Protein AF-A0A8T4XU91-F1 (afdb_monomer)

Mean predicted aligned error: 8.74 Å

pLDDT: mean 88.0, std 11.4, range [50.47, 97.75]

Secondary structure (DSSP, 8-state):
--HHHHHHHHHHHHHHHHHHHHHHHHHSPPPP-----STTSSTT-EEEEE--EETTTTEEPPEEEEEESS--SSSS-EEEEEE-TTSS--EEEEE------TT----EEEEEEEEESS--SS----EEEE---SS---SGGG-EEEEETTSSSEEEEEEEEE-

Sequence (163 aa):
MKIKVAGIVILTATITFRAFYVWYFKHHGTTQTEREDFENGLGSGVVDAEVPFDPNTGGFVEWNITRSTDVASSGRYSLKFFIDARQDDGTIWIERKIAVRKGVQIQVSLSFDFYSDHESLANTRAVICAYVGFQRPRTEEHFIVIGIANEVEGCKKFNYTIA

Radius of gyration: 24.1 Å; Cα contacts (8 Å, |Δi|>4): 224; chains: 1; bounding box: 48×32×88 Å

Structure (mmCIF, N/CA/C/O backbone):
data_AF-A0A8T4XU91-F1
#
_entry.id   AF-A0A8T4XU91-F1
#
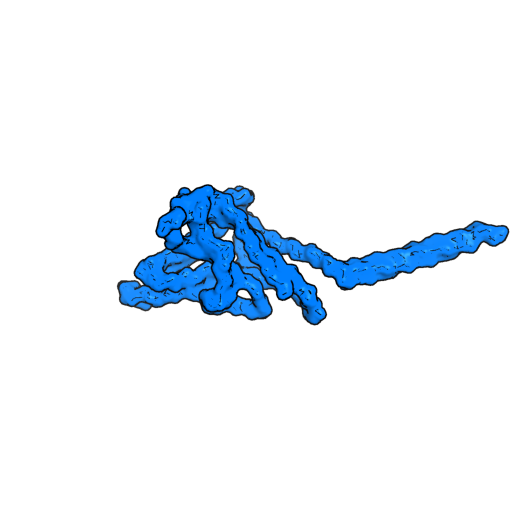loop_
_atom_site.group_PDB
_atom_site.id
_atom_site.type_symbol
_atom_site.label_atom_id
_atom_site.label_alt_id
_atom_site.label_comp_id
_atom_site.label_asym_id
_atom_site.label_entity_id
_atom_site.label_seq_id
_atom_site.pdbx_PDB_ins_code
_atom_site.Cartn_x
_atom_site.Cartn_y
_atom_site.Cartn_z
_atom_site.occupancy
_atom_site.B_iso_or_equiv
_atom_site.auth_seq_id
_atom_site.auth_comp_id
_atom_site.auth_asym_id
_atom_site.auth_atom_id
_atom_site.pdbx_PDB_model_num
ATOM 1 N N . MET A 1 1 ? -30.330 6.658 63.365 1.00 52.31 1 MET A N 1
ATOM 2 C CA . MET A 1 1 ? -30.870 5.895 62.212 1.00 52.31 1 MET A CA 1
ATOM 3 C C . MET A 1 1 ? -30.574 6.539 60.837 1.00 52.31 1 MET A C 1
ATOM 5 O O . MET A 1 1 ? -31.347 6.347 59.915 1.00 52.31 1 MET A O 1
ATOM 9 N N . LYS A 1 2 ? -29.458 7.274 60.650 1.00 51.25 2 LYS A N 1
ATOM 10 C CA . LYS A 1 2 ? -29.133 7.964 59.372 1.00 51.25 2 LYS A CA 1
ATOM 11 C C . LYS A 1 2 ? -28.031 7.278 58.542 1.00 51.25 2 LYS A C 1
ATOM 13 O O . LYS A 1 2 ? -28.009 7.398 57.325 1.00 51.25 2 LYS A O 1
ATOM 18 N N . ILE A 1 3 ? -27.167 6.493 59.192 1.00 54.78 3 ILE A N 1
ATOM 19 C CA . ILE A 1 3 ? -25.976 5.877 58.578 1.00 54.78 3 ILE A CA 1
ATOM 20 C C . ILE A 1 3 ? -26.340 4.734 57.607 1.00 54.78 3 ILE A C 1
ATOM 22 O O . ILE A 1 3 ? -25.714 4.593 56.562 1.00 54.78 3 ILE A O 1
ATOM 26 N N . LYS A 1 4 ? -27.399 3.958 57.892 1.00 50.47 4 LYS A N 1
ATOM 27 C CA . LYS A 1 4 ? -27.824 2.835 57.031 1.00 50.47 4 LYS A CA 1
ATOM 28 C C . LYS A 1 4 ? -28.413 3.289 55.687 1.00 50.47 4 LYS A C 1
ATOM 30 O O . LYS A 1 4 ? -28.220 2.614 54.687 1.00 50.47 4 LYS A O 1
ATOM 35 N N . VAL A 1 5 ? -29.088 4.441 55.656 1.00 58.84 5 VAL A N 1
ATOM 36 C CA . VAL A 1 5 ? -29.713 4.980 54.435 1.00 58.84 5 VAL A CA 1
ATOM 37 C C . VAL A 1 5 ? -28.652 5.547 53.489 1.00 58.84 5 VAL A C 1
ATOM 39 O O . VAL A 1 5 ? -28.687 5.263 52.296 1.00 58.84 5 VAL A O 1
ATOM 42 N N . ALA A 1 6 ? -27.653 6.261 54.021 1.00 60.31 6 ALA A N 1
ATOM 43 C CA . ALA A 1 6 ? -26.546 6.792 53.223 1.00 60.31 6 ALA A CA 1
ATOM 44 C C . ALA A 1 6 ? -25.721 5.677 52.550 1.00 60.31 6 ALA A C 1
ATOM 46 O O . ALA A 1 6 ? -25.401 5.780 51.369 1.00 60.31 6 ALA A O 1
ATOM 47 N N . GLY A 1 7 ? -25.446 4.578 53.266 1.00 59.72 7 GLY A N 1
ATOM 48 C CA . GLY A 1 7 ? -24.735 3.424 52.703 1.00 59.72 7 GLY A CA 1
ATOM 49 C C . GLY A 1 7 ? -25.468 2.762 51.529 1.00 59.72 7 GLY A C 1
ATOM 50 O O . GLY A 1 7 ? -24.837 2.421 50.534 1.00 59.72 7 GLY A O 1
ATOM 51 N N . ILE A 1 8 ? -26.799 2.639 51.600 1.00 63.75 8 ILE A N 1
ATOM 52 C CA . ILE A 1 8 ? -27.627 2.032 50.538 1.00 63.75 8 ILE A CA 1
ATOM 53 C C . ILE A 1 8 ? -27.693 2.929 49.290 1.00 63.75 8 ILE A C 1
ATOM 55 O O . ILE A 1 8 ? -27.637 2.434 48.162 1.00 63.75 8 ILE A O 1
ATOM 59 N N . VAL A 1 9 ? -27.759 4.251 49.472 1.00 64.56 9 VAL A N 1
ATOM 60 C CA . VAL A 1 9 ? -27.781 5.219 48.360 1.00 64.56 9 VAL A CA 1
ATOM 61 C C . VAL A 1 9 ? -26.447 5.230 47.601 1.00 64.56 9 VAL A C 1
ATOM 63 O O . VAL A 1 9 ? -26.433 5.245 46.374 1.00 64.56 9 VAL A O 1
ATOM 66 N N . ILE A 1 10 ? -25.316 5.139 48.307 1.00 67.38 10 ILE A N 1
ATOM 67 C CA . ILE A 1 10 ? -23.982 5.083 47.677 1.00 67.38 10 ILE A CA 1
ATOM 68 C C . ILE A 1 10 ? -23.799 3.778 46.879 1.00 67.38 10 ILE A C 1
ATOM 70 O O . ILE A 1 10 ? -23.247 3.781 45.775 1.00 67.38 10 ILE A O 1
ATOM 74 N N . LEU A 1 11 ? -24.295 2.656 47.406 1.00 63.25 11 LEU A N 1
ATOM 75 C CA . LEU A 1 11 ? -24.163 1.341 46.772 1.00 63.25 11 LEU A CA 1
ATOM 76 C C . LEU A 1 11 ? -25.035 1.213 45.511 1.00 63.25 11 LEU A C 1
ATOM 78 O O . LEU A 1 11 ? -24.613 0.649 44.506 1.00 63.25 11 LEU A O 1
ATOM 82 N N . THR A 1 12 ? -26.234 1.796 45.524 1.00 64.25 12 THR A N 1
ATOM 83 C CA . THR A 1 12 ? -27.120 1.825 44.348 1.00 64.25 12 THR A CA 1
AT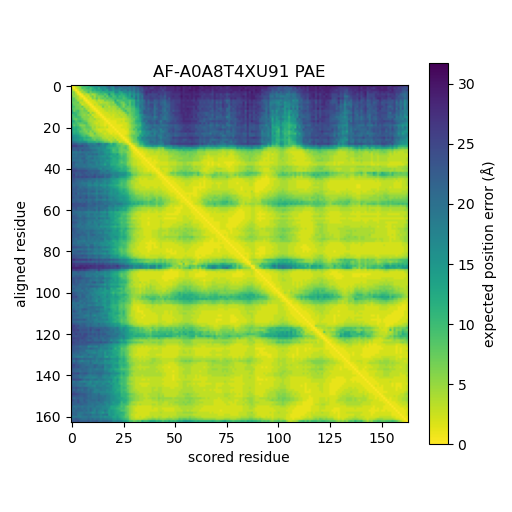OM 84 C C . THR A 1 12 ? -26.593 2.755 43.255 1.00 64.25 12 THR A C 1
ATOM 86 O O . THR A 1 12 ? -26.558 2.349 42.095 1.00 64.25 12 THR A O 1
ATOM 89 N N . ALA A 1 13 ? -26.093 3.943 43.611 1.00 72.50 13 ALA A N 1
ATOM 90 C CA . ALA A 1 13 ? -25.486 4.876 42.657 1.00 72.50 13 ALA A CA 1
ATOM 91 C C . ALA A 1 13 ? -24.233 4.300 41.968 1.00 72.50 13 ALA A C 1
ATOM 93 O O . ALA A 1 13 ? -24.008 4.525 40.781 1.00 72.50 13 ALA A O 1
ATOM 94 N N . THR A 1 14 ? -23.420 3.519 42.685 1.00 75.38 14 THR A N 1
ATOM 95 C CA . THR A 1 14 ? -22.232 2.872 42.100 1.00 75.38 14 THR A CA 1
ATOM 96 C C . THR A 1 14 ? -22.591 1.729 41.149 1.00 75.38 14 THR A C 1
ATOM 98 O O . THR A 1 14 ? -21.938 1.574 40.114 1.00 75.38 14 THR A O 1
ATOM 101 N N . ILE A 1 15 ? -23.645 0.958 41.440 1.00 77.88 15 ILE A N 1
ATOM 102 C CA . ILE A 1 15 ? -24.145 -0.099 40.545 1.00 77.88 15 ILE A CA 1
ATOM 103 C C . ILE A 1 15 ? -24.740 0.500 39.268 1.00 77.88 15 ILE A C 1
ATOM 105 O O . ILE A 1 15 ? -24.407 0.041 38.174 1.00 77.88 15 ILE A O 1
ATOM 109 N N . THR A 1 16 ? -25.575 1.538 39.377 1.00 77.44 16 THR A N 1
ATOM 110 C CA . THR A 1 16 ? -26.179 2.186 38.202 1.00 77.44 16 THR A CA 1
ATOM 111 C C . THR A 1 16 ? -25.131 2.884 37.349 1.00 77.44 16 THR A C 1
ATOM 113 O O . THR A 1 16 ? -25.169 2.745 36.130 1.00 77.44 16 THR A O 1
ATOM 116 N N . PHE A 1 17 ? -24.142 3.543 37.961 1.00 82.06 17 PHE A N 1
ATOM 117 C CA . PHE A 1 17 ? -23.023 4.135 37.233 1.00 82.06 17 PHE A CA 1
ATOM 118 C C . PHE A 1 17 ? -22.195 3.077 36.496 1.00 82.06 17 PHE A C 1
ATOM 120 O O . PHE A 1 17 ? -21.875 3.270 35.329 1.00 82.06 17 PHE A O 1
ATOM 127 N N . ARG A 1 18 ? -21.895 1.924 37.115 1.00 81.19 18 ARG A N 1
ATOM 128 C CA . ARG A 1 18 ? -21.195 0.820 36.430 1.00 81.19 18 ARG A CA 1
ATOM 129 C C . ARG A 1 18 ? -22.017 0.222 35.292 1.00 81.19 18 ARG A C 1
ATOM 131 O O . ARG A 1 18 ? -21.464 -0.030 34.226 1.00 81.19 18 ARG A O 1
ATOM 138 N N . ALA A 1 19 ? -23.314 0.007 35.498 1.00 80.94 19 ALA A N 1
ATOM 139 C CA . ALA A 1 19 ? -24.205 -0.508 34.462 1.00 80.94 19 ALA A CA 1
ATOM 140 C C . ALA A 1 19 ? -24.313 0.472 33.285 1.00 80.94 19 ALA A C 1
ATOM 142 O O . ALA A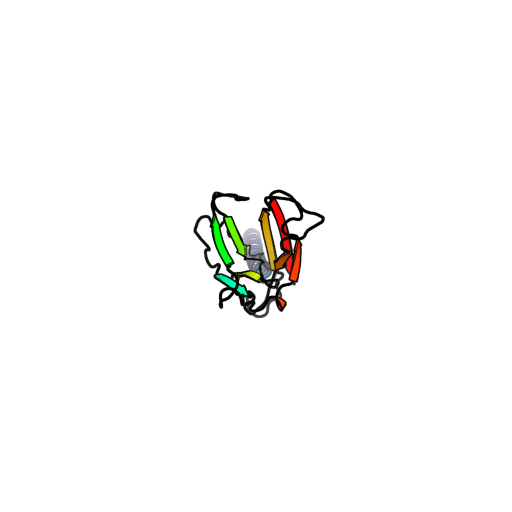 1 19 ? -24.194 0.056 32.135 1.00 80.94 19 ALA A O 1
ATOM 143 N N . PHE A 1 20 ? -24.449 1.769 33.574 1.00 80.56 20 PHE A N 1
ATOM 144 C CA . PHE A 1 20 ? -24.452 2.830 32.573 1.00 80.56 20 PHE A CA 1
ATOM 145 C C . PHE A 1 20 ? -23.110 2.932 31.851 1.00 80.56 20 PHE A C 1
ATOM 147 O O . PHE A 1 20 ? -23.098 3.010 30.636 1.00 80.56 20 PHE A O 1
ATOM 154 N N . TYR A 1 21 ? -21.982 2.855 32.559 1.00 77.88 21 TYR A N 1
ATOM 155 C CA . TYR A 1 21 ? -20.646 2.898 31.964 1.00 77.88 21 TYR A CA 1
ATOM 156 C C . TYR A 1 21 ? -20.410 1.711 31.019 1.00 77.88 21 TYR A C 1
ATOM 158 O O . TYR A 1 21 ? -19.985 1.895 29.883 1.00 77.88 21 TYR A O 1
ATOM 166 N N . VAL A 1 22 ? -20.756 0.488 31.438 1.00 76.44 22 VAL A N 1
ATOM 167 C CA . VAL A 1 22 ? -20.659 -0.708 30.583 1.00 76.44 22 VAL A CA 1
ATOM 168 C C . VAL A 1 22 ? -21.598 -0.602 29.381 1.00 76.44 22 VAL A C 1
ATOM 170 O O . VAL A 1 22 ? -21.195 -0.925 28.267 1.00 76.44 22 VAL A O 1
ATOM 173 N N . TRP A 1 23 ? -22.832 -0.135 29.578 1.00 77.50 23 TRP A N 1
ATOM 174 C CA . TRP A 1 23 ? -23.791 0.096 28.497 1.00 77.50 23 TRP A CA 1
ATOM 175 C C . TRP A 1 23 ? -23.299 1.169 27.513 1.00 77.50 23 TRP A C 1
ATOM 177 O O . TRP A 1 23 ? -23.322 0.950 26.304 1.00 77.50 23 TRP A O 1
ATOM 187 N N . TYR A 1 24 ? -22.761 2.272 28.032 1.00 75.19 24 TYR A N 1
ATOM 188 C CA . TYR A 1 24 ? -22.229 3.396 27.272 1.00 75.19 24 TYR A CA 1
ATOM 189 C C . TYR A 1 24 ? -21.045 2.961 26.407 1.00 75.19 24 TYR A C 1
ATOM 191 O O . TYR A 1 24 ? -21.096 3.134 25.199 1.00 75.19 24 TYR A O 1
ATOM 199 N N . PHE A 1 25 ? -20.026 2.301 26.964 1.00 68.44 25 PHE A N 1
ATOM 200 C CA . PHE A 1 25 ? -18.888 1.803 26.173 1.00 68.44 25 PHE A CA 1
ATOM 201 C C . PHE A 1 25 ? -19.249 0.635 25.247 1.00 68.44 25 PHE A C 1
ATOM 203 O O . PHE A 1 25 ? -18.582 0.402 24.241 1.00 68.44 25 PHE A O 1
ATOM 210 N N . LYS A 1 26 ? -20.314 -0.111 25.554 1.00 63.69 26 LYS A N 1
ATOM 211 C CA . LYS A 1 26 ? -20.838 -1.143 24.654 1.00 63.69 26 LYS A CA 1
ATOM 212 C C . LYS A 1 26 ? -21.547 -0.542 23.436 1.00 63.69 26 LYS A C 1
ATOM 214 O O . LYS A 1 26 ? -21.567 -1.194 22.391 1.00 63.69 26 LYS A O 1
ATOM 219 N N . HIS A 1 27 ? -22.136 0.648 23.561 1.00 58.91 27 HIS A N 1
ATOM 220 C CA . HIS A 1 27 ? -22.901 1.298 22.491 1.00 58.91 27 HIS A CA 1
ATOM 221 C C . HIS A 1 27 ? -22.163 2.429 21.777 1.00 58.91 27 HIS A C 1
ATOM 223 O O . HIS A 1 27 ? -22.382 2.624 20.585 1.00 58.91 27 HIS A O 1
ATOM 229 N N . HIS A 1 28 ? -21.255 3.124 22.450 1.00 61.59 28 HIS A N 1
ATOM 230 C CA . HIS A 1 28 ? -20.379 4.109 21.835 1.00 61.59 28 HIS A CA 1
ATOM 231 C C . HIS A 1 28 ? -19.103 3.402 21.380 1.00 61.59 28 HIS A C 1
ATOM 233 O O . HIS A 1 28 ? -18.309 2.924 22.191 1.00 61.59 28 HIS A O 1
ATOM 239 N N . GLY A 1 29 ? -18.981 3.262 20.057 1.00 61.62 29 GLY A N 1
ATOM 240 C CA . GLY A 1 29 ? -17.954 2.470 19.386 1.00 61.62 29 GLY A CA 1
ATOM 241 C C . GLY A 1 29 ? -16.544 2.789 19.875 1.00 61.62 29 GLY A C 1
ATOM 242 O O . GLY A 1 29 ? -16.146 3.945 19.982 1.00 61.62 29 GLY A O 1
ATOM 243 N N . THR A 1 30 ? -15.782 1.744 20.182 1.00 68.31 30 THR A N 1
ATOM 244 C CA . THR A 1 30 ? -14.351 1.860 20.469 1.00 68.31 30 THR A CA 1
ATOM 245 C C . THR A 1 30 ? -13.596 1.923 19.147 1.00 68.31 30 THR A C 1
ATOM 247 O O . THR A 1 30 ? -13.768 1.034 18.313 1.00 68.31 30 THR A O 1
ATOM 250 N N . THR A 1 31 ? -12.752 2.937 18.958 1.00 79.00 31 THR A N 1
ATOM 251 C CA . THR A 1 31 ? -11.811 2.975 17.833 1.00 79.00 31 THR A CA 1
ATOM 252 C C . THR A 1 31 ? -10.826 1.821 17.975 1.00 79.00 31 THR A C 1
ATOM 254 O O . THR A 1 31 ? -10.120 1.726 18.979 1.00 79.00 31 THR A O 1
ATOM 257 N N . GLN A 1 32 ? -10.794 0.937 16.983 1.00 84.50 32 GLN A N 1
ATOM 258 C CA . GLN A 1 32 ? -9.769 -0.094 16.867 1.00 84.50 32 GLN A CA 1
ATOM 259 C C . GLN A 1 32 ? -8.720 0.396 15.877 1.00 84.50 32 GLN A C 1
ATOM 261 O O . GLN A 1 32 ? -9.057 0.745 14.747 1.00 84.50 32 GLN A O 1
ATOM 266 N N . THR A 1 33 ? -7.465 0.445 16.317 1.00 88.44 33 THR A N 1
ATOM 267 C CA . THR A 1 33 ? -6.336 0.840 15.475 1.00 88.44 33 THR A CA 1
ATOM 268 C C . THR A 1 33 ? -5.450 -0.372 15.266 1.00 88.44 33 THR A C 1
ATOM 270 O O . THR A 1 33 ? -4.810 -0.838 16.205 1.00 88.44 33 THR A O 1
ATOM 273 N N . GLU A 1 34 ? -5.394 -0.845 14.028 1.00 88.69 34 GLU A N 1
ATOM 274 C CA . GLU A 1 34 ? -4.422 -1.839 13.588 1.00 88.69 34 GLU A CA 1
ATOM 275 C C . GLU A 1 34 ? -3.210 -1.106 13.007 1.00 88.69 34 GLU A C 1
ATOM 277 O O . GLU A 1 34 ? -3.362 -0.200 12.186 1.00 88.69 34 GLU A O 1
ATOM 282 N N . ARG A 1 35 ? -2.002 -1.479 13.436 1.00 90.62 35 ARG A N 1
ATOM 283 C CA . ARG A 1 35 ? -0.745 -0.921 12.922 1.00 90.62 35 ARG A CA 1
ATOM 284 C C . ARG A 1 35 ? 0.120 -2.049 12.377 1.00 90.62 35 ARG A C 1
ATOM 286 O O . ARG A 1 35 ? 0.203 -3.110 12.985 1.00 90.62 35 ARG A O 1
ATOM 293 N N . GLU A 1 36 ? 0.768 -1.789 11.251 1.00 92.50 36 GLU A N 1
ATOM 294 C CA . GLU A 1 36 ? 1.840 -2.620 10.716 1.00 92.50 36 GLU A CA 1
ATOM 295 C C . GLU A 1 36 ? 3.083 -1.756 10.529 1.00 92.50 36 GLU A C 1
ATOM 297 O O . GLU A 1 36 ? 2.986 -0.678 9.944 1.00 92.50 36 GLU A O 1
ATOM 302 N N . ASP A 1 37 ? 4.215 -2.213 11.060 1.00 93.31 37 ASP A N 1
ATOM 303 C CA . ASP A 1 37 ? 5.523 -1.557 10.948 1.00 93.31 37 ASP A CA 1
ATOM 304 C C . ASP A 1 37 ? 6.533 -2.391 10.145 1.00 93.31 37 ASP A C 1
ATOM 306 O O . ASP A 1 37 ? 7.630 -1.926 9.862 1.00 93.31 37 ASP A O 1
ATOM 310 N N . PHE A 1 38 ? 6.149 -3.603 9.738 1.00 95.25 38 PHE A N 1
ATOM 311 C CA . PHE A 1 38 ? 6.924 -4.552 8.949 1.00 95.25 38 PHE A CA 1
ATOM 312 C C . PHE A 1 38 ? 8.191 -5.089 9.622 1.00 95.25 38 PHE A C 1
ATOM 314 O O . PHE A 1 38 ? 8.916 -5.885 9.018 1.00 95.25 38 PHE A O 1
ATOM 321 N N . GLU A 1 39 ? 8.435 -4.770 10.895 1.00 96.62 39 GLU A N 1
ATOM 322 C CA . GLU A 1 39 ? 9.627 -5.225 11.621 1.00 96.62 39 GLU A CA 1
ATOM 323 C C . GLU A 1 39 ? 9.668 -6.753 11.759 1.00 96.62 39 GLU A C 1
ATOM 325 O O . GLU A 1 39 ? 10.736 -7.369 11.785 1.00 96.62 39 GLU A O 1
ATOM 330 N N . ASN A 1 40 ? 8.490 -7.382 11.764 1.00 94.38 40 ASN A N 1
ATOM 331 C CA . ASN A 1 40 ? 8.315 -8.825 11.901 1.00 94.38 40 ASN A CA 1
ATOM 332 C C . ASN A 1 40 ? 7.749 -9.485 10.627 1.00 94.38 40 ASN A C 1
ATOM 334 O O . ASN A 1 40 ? 7.091 -10.522 10.700 1.00 94.38 40 ASN A O 1
ATOM 338 N N . GLY A 1 41 ? 8.011 -8.914 9.443 1.00 92.50 41 GLY A N 1
ATOM 339 C CA . GLY A 1 41 ? 7.505 -9.441 8.165 1.00 92.50 41 GLY A CA 1
ATOM 340 C C . GLY A 1 41 ? 6.226 -8.748 7.709 1.00 92.50 41 GLY A C 1
ATOM 341 O O . GLY A 1 41 ? 6.063 -7.564 7.941 1.00 92.50 41 GLY A O 1
ATOM 342 N N . LEU A 1 42 ? 5.333 -9.466 7.024 1.00 90.56 42 LEU A N 1
ATOM 343 C CA . LEU A 1 42 ? 4.060 -8.900 6.547 1.00 90.56 42 LEU A CA 1
ATOM 344 C C . LEU A 1 42 ? 2.930 -8.988 7.587 1.00 90.56 42 LEU A C 1
ATOM 346 O O . LEU A 1 42 ? 1.826 -8.488 7.355 1.00 90.56 42 LEU A O 1
ATOM 350 N N . GLY A 1 43 ? 3.173 -9.657 8.719 1.00 86.38 43 GLY A N 1
ATOM 351 C CA . GLY A 1 43 ? 2.133 -9.984 9.690 1.00 86.38 43 GLY A CA 1
ATOM 352 C C . GLY A 1 43 ? 1.023 -10.816 9.039 1.00 86.38 43 GLY A C 1
ATOM 353 O O . GLY A 1 43 ? 1.273 -11.898 8.514 1.00 86.38 43 GLY A O 1
ATOM 354 N N . SER A 1 44 ? -0.206 -10.294 9.057 1.00 84.06 44 SER A N 1
ATOM 355 C CA . SER A 1 44 ? -1.375 -10.865 8.364 1.00 84.06 44 SER A CA 1
ATOM 356 C C . SER A 1 44 ? -1.587 -10.324 6.942 1.00 84.06 44 SER A C 1
ATOM 358 O O . SER A 1 44 ? -2.622 -10.598 6.332 1.00 84.06 44 SER A O 1
ATOM 360 N N . GLY A 1 45 ? -0.648 -9.520 6.441 1.00 89.81 45 GLY A N 1
ATOM 361 C CA . GLY A 1 45 ? -0.693 -8.934 5.110 1.00 89.81 45 GLY A CA 1
ATOM 362 C C . GLY A 1 45 ? -0.512 -9.985 4.019 1.00 89.81 45 GLY A C 1
ATOM 363 O O . GLY A 1 45 ? 0.389 -10.820 4.101 1.00 89.81 45 GLY A O 1
ATOM 364 N N . VAL A 1 46 ? -1.357 -9.928 2.995 1.00 94.50 46 VAL A N 1
ATOM 365 C CA . VAL A 1 46 ? -1.254 -10.768 1.796 1.00 94.50 46 VAL A CA 1
ATOM 366 C C . VAL A 1 46 ? -0.942 -9.867 0.611 1.00 94.50 46 VAL A C 1
ATOM 368 O O . VAL A 1 46 ? -1.536 -8.805 0.469 1.00 94.50 46 VAL A O 1
ATOM 371 N N . VAL A 1 47 ? 0.018 -10.274 -0.208 1.00 96.12 47 VAL A N 1
ATOM 372 C CA . VAL A 1 47 ? 0.393 -9.574 -1.439 1.00 96.12 47 VAL A CA 1
ATOM 373 C C . VAL A 1 47 ? -0.434 -10.139 -2.591 1.00 96.12 47 VAL A C 1
ATOM 375 O O . VAL A 1 47 ? -0.557 -11.360 -2.701 1.00 96.12 47 VAL A O 1
ATOM 378 N N . ASP A 1 48 ? -0.996 -9.271 -3.427 1.00 97.06 48 ASP A N 1
ATOM 379 C CA . ASP A 1 48 ? -1.774 -9.649 -4.613 1.00 97.06 48 ASP A CA 1
ATOM 380 C C . ASP A 1 48 ? -1.623 -8.564 -5.700 1.00 97.06 48 ASP A C 1
ATOM 382 O O . ASP A 1 48 ? -1.048 -7.496 -5.446 1.00 97.06 48 ASP A O 1
ATOM 386 N N . ALA A 1 49 ? -2.063 -8.867 -6.921 1.00 96.38 49 ALA A N 1
ATOM 387 C CA . ALA A 1 49 ? -1.865 -8.001 -8.077 1.00 96.38 49 ALA A CA 1
ATOM 388 C C . ALA A 1 49 ? -2.858 -8.269 -9.218 1.00 96.38 49 ALA A C 1
ATOM 390 O O . ALA A 1 49 ? -3.310 -9.396 -9.420 1.00 96.38 49 ALA A O 1
ATOM 391 N N . GLU A 1 50 ? -3.096 -7.243 -10.031 1.00 95.62 50 GLU A N 1
ATOM 392 C CA . GLU A 1 50 ? -3.613 -7.342 -11.392 1.00 95.62 50 GLU A CA 1
ATOM 393 C C . GLU A 1 50 ? -2.606 -6.641 -12.298 1.00 95.62 50 GLU A C 1
ATOM 395 O O . GLU A 1 50 ? -2.396 -5.436 -12.195 1.00 95.62 50 GLU A O 1
ATOM 400 N N . VAL A 1 51 ? -1.930 -7.411 -13.145 1.00 94.94 51 VAL A N 1
ATOM 401 C CA . VAL A 1 51 ? -0.865 -6.903 -14.008 1.00 94.94 51 VAL A CA 1
ATOM 402 C C . VAL A 1 51 ? -1.083 -7.355 -15.449 1.00 94.94 51 VAL A C 1
ATOM 404 O O . VAL A 1 51 ? -1.567 -8.472 -15.669 1.00 94.94 51 VAL A O 1
ATOM 407 N N . PRO A 1 52 ? -0.724 -6.529 -16.443 1.00 94.31 52 PRO A N 1
ATOM 408 C CA . PRO A 1 52 ? -0.932 -6.865 -17.843 1.00 94.31 52 PRO A CA 1
ATOM 409 C C . PRO A 1 52 ? -0.018 -7.993 -18.324 1.00 94.31 52 PRO A C 1
ATOM 411 O O . PRO A 1 52 ? 1.064 -8.256 -17.789 1.00 94.31 52 PRO A O 1
ATOM 414 N N . PHE A 1 53 ? -0.463 -8.659 -19.388 1.00 93.75 53 PHE A N 1
ATOM 415 C CA . PHE A 1 53 ? 0.349 -9.625 -20.117 1.00 93.75 53 PHE A CA 1
ATOM 416 C C . PHE A 1 53 ? 1.405 -8.908 -20.967 1.00 93.75 53 PHE A C 1
ATOM 418 O O . PHE A 1 53 ? 1.089 -7.980 -21.709 1.00 93.75 53 PHE A O 1
ATOM 425 N N . ASP A 1 54 ? 2.646 -9.375 -20.902 1.00 92.81 54 ASP A N 1
ATOM 426 C CA . ASP A 1 54 ? 3.762 -8.940 -21.729 1.00 92.81 54 ASP A CA 1
ATOM 427 C C . ASP A 1 54 ? 3.981 -9.889 -22.921 1.00 92.81 54 ASP A C 1
ATOM 429 O O . ASP A 1 54 ? 4.538 -10.986 -22.771 1.00 92.81 54 ASP A O 1
ATOM 433 N N . PRO A 1 55 ? 3.604 -9.473 -24.147 1.00 90.62 55 PRO A N 1
ATOM 434 C CA . PRO A 1 55 ? 3.772 -10.295 -25.339 1.00 90.62 55 PRO A CA 1
ATOM 435 C C . PRO A 1 55 ? 5.240 -10.562 -25.691 1.00 90.62 55 PRO A C 1
ATOM 437 O O . PRO A 1 55 ? 5.512 -11.511 -26.424 1.00 90.62 55 PRO A O 1
ATOM 440 N N . ASN A 1 56 ? 6.188 -9.769 -25.179 1.00 90.62 56 ASN A N 1
ATOM 441 C CA . ASN A 1 56 ? 7.611 -9.949 -25.479 1.00 90.62 56 ASN A CA 1
ATOM 442 C C . ASN A 1 56 ? 8.239 -11.099 -24.684 1.00 90.62 56 ASN A C 1
ATOM 444 O O . ASN A 1 56 ? 9.200 -11.712 -25.148 1.00 90.62 56 ASN A O 1
ATOM 448 N N . THR A 1 57 ? 7.716 -11.384 -23.491 1.00 90.50 57 THR A N 1
ATOM 449 C CA . THR A 1 57 ? 8.201 -12.458 -22.611 1.00 90.50 57 THR A CA 1
ATOM 450 C C . THR A 1 57 ? 7.276 -13.673 -22.600 1.00 90.50 57 THR A C 1
ATOM 452 O O . THR A 1 57 ? 7.700 -14.757 -22.200 1.00 90.50 57 THR A O 1
ATOM 455 N N . GLY A 1 58 ? 6.032 -13.524 -23.068 1.00 91.44 58 GLY A N 1
ATOM 456 C CA . GLY A 1 58 ? 5.028 -14.588 -23.055 1.00 91.44 58 GLY A CA 1
ATOM 457 C C . GLY A 1 58 ? 4.433 -14.847 -21.665 1.00 91.44 58 GLY A C 1
ATOM 458 O O . GLY A 1 58 ? 3.842 -15.905 -21.447 1.00 91.44 58 GLY A O 1
ATOM 459 N N . GLY A 1 59 ? 4.600 -13.907 -20.731 1.00 92.25 59 GLY A N 1
ATOM 460 C CA . GLY A 1 59 ? 4.092 -13.960 -19.360 1.00 92.25 59 GLY A CA 1
ATOM 461 C C . GLY A 1 59 ? 3.503 -12.618 -18.929 1.00 92.25 59 GLY A C 1
ATOM 462 O O . GLY A 1 59 ? 3.353 -11.722 -19.744 1.00 92.25 59 GLY A O 1
ATOM 463 N N . PHE A 1 60 ? 3.147 -12.471 -17.655 1.00 94.31 60 PHE A N 1
ATOM 464 C CA . PHE A 1 60 ? 2.759 -11.168 -17.100 1.00 94.31 60 PHE A CA 1
ATOM 465 C C . PHE A 1 60 ? 3.986 -10.276 -16.878 1.00 94.31 60 PHE A C 1
ATOM 467 O O . PHE A 1 60 ? 5.085 -10.803 -16.687 1.00 94.31 60 PHE A O 1
ATOM 474 N N . VAL A 1 61 ? 3.801 -8.949 -16.878 1.00 94.75 61 VAL A N 1
ATOM 475 C CA . VAL A 1 61 ? 4.886 -8.017 -16.519 1.00 94.75 61 VAL A CA 1
ATOM 476 C C . VAL A 1 61 ? 5.457 -8.352 -15.143 1.00 94.75 61 VAL A C 1
ATOM 478 O O . VAL A 1 61 ? 4.753 -8.845 -14.258 1.00 94.75 61 VAL A O 1
ATOM 481 N N . GLU A 1 62 ? 6.754 -8.110 -14.961 1.00 94.88 62 GLU A N 1
ATOM 482 C CA . GLU A 1 62 ? 7.418 -8.410 -13.698 1.00 94.88 62 GLU A CA 1
ATOM 483 C C . GLU A 1 62 ? 6.924 -7.472 -12.594 1.00 94.88 62 GLU A C 1
ATOM 485 O O . GLU A 1 62 ? 6.817 -6.261 -12.778 1.00 94.88 62 GLU A O 1
ATOM 490 N N . TRP A 1 63 ? 6.651 -8.022 -11.416 1.00 96.00 63 TRP A N 1
ATOM 491 C CA . TRP A 1 63 ? 6.289 -7.230 -10.251 1.00 96.00 63 TRP A CA 1
ATOM 492 C C . TRP A 1 63 ? 6.692 -7.938 -8.961 1.00 96.00 63 TRP A C 1
ATOM 494 O O . TRP A 1 63 ? 6.808 -9.164 -8.909 1.00 96.00 63 TRP A O 1
ATOM 504 N N . ASN A 1 64 ? 6.914 -7.166 -7.900 1.00 96.75 64 ASN A N 1
ATOM 505 C CA . ASN A 1 64 ? 7.092 -7.695 -6.557 1.00 96.75 64 ASN A CA 1
ATOM 506 C C . ASN A 1 64 ? 6.741 -6.660 -5.480 1.00 96.75 64 ASN A C 1
ATOM 508 O O . ASN A 1 64 ? 6.828 -5.449 -5.679 1.00 96.75 64 ASN A O 1
ATOM 512 N N . ILE A 1 65 ? 6.377 -7.170 -4.304 1.00 97.31 65 ILE A N 1
ATOM 513 C CA . ILE A 1 65 ? 6.324 -6.397 -3.065 1.00 97.31 65 ILE A CA 1
ATOM 514 C C . ILE A 1 65 ? 7.216 -7.119 -2.067 1.00 97.31 65 ILE A C 1
ATOM 516 O O . ILE A 1 65 ? 6.962 -8.269 -1.705 1.00 97.31 65 ILE A O 1
ATOM 520 N N . THR A 1 66 ? 8.292 -6.462 -1.648 1.00 96.38 66 THR A N 1
ATOM 521 C CA . THR A 1 66 ? 9.317 -7.072 -0.797 1.00 96.38 66 THR A CA 1
ATOM 522 C C . THR A 1 66 ? 9.610 -6.213 0.415 1.00 96.38 66 THR A C 1
ATOM 524 O O . THR A 1 66 ? 9.502 -4.989 0.378 1.00 96.38 66 THR A O 1
ATOM 527 N N . ARG A 1 67 ? 9.997 -6.855 1.518 1.00 96.50 67 ARG A N 1
ATOM 528 C CA . ARG A 1 67 ? 10.474 -6.128 2.691 1.00 96.50 67 ARG A CA 1
ATOM 529 C C . ARG A 1 67 ? 11.878 -5.593 2.413 1.00 96.50 67 ARG A C 1
ATOM 531 O O . ARG A 1 67 ? 12.752 -6.367 2.029 1.00 96.50 67 ARG A O 1
ATOM 538 N N . SER A 1 68 ? 12.100 -4.305 2.647 1.00 96.75 68 SER A N 1
ATOM 539 C CA . SER A 1 68 ? 13.390 -3.643 2.429 1.00 96.75 68 SER A CA 1
ATOM 540 C C . SER A 1 68 ? 13.879 -2.920 3.685 1.00 96.75 68 SER A C 1
ATOM 542 O O . SER A 1 68 ? 13.091 -2.600 4.570 1.00 96.75 68 SER A O 1
ATOM 544 N N . THR A 1 69 ? 15.191 -2.687 3.752 1.00 97.31 69 THR A N 1
ATOM 545 C CA . THR A 1 69 ? 15.860 -1.818 4.734 1.00 97.31 69 THR A CA 1
ATOM 546 C C . THR A 1 69 ? 16.435 -0.547 4.107 1.00 97.31 69 THR A C 1
ATOM 548 O O . THR A 1 69 ? 17.206 0.146 4.763 1.00 97.31 69 THR A O 1
ATOM 551 N N . ASP A 1 70 ? 16.141 -0.271 2.834 1.00 96.06 70 ASP A N 1
ATOM 552 C CA . ASP A 1 70 ? 16.750 0.854 2.113 1.00 96.06 70 ASP A CA 1
ATOM 553 C C . ASP A 1 70 ? 16.231 2.194 2.641 1.00 96.06 70 ASP A C 1
ATOM 555 O O . ASP A 1 70 ? 17.011 3.101 2.920 1.00 96.06 70 ASP A O 1
ATOM 559 N N . VAL A 1 71 ? 14.911 2.296 2.817 1.00 95.62 71 VAL A N 1
ATOM 560 C CA . VAL A 1 71 ? 14.225 3.474 3.358 1.00 95.62 71 VAL A CA 1
ATOM 561 C C . VAL A 1 71 ? 13.057 3.015 4.221 1.00 95.62 71 VAL A C 1
ATOM 563 O O . VAL A 1 71 ? 12.292 2.154 3.797 1.00 95.62 71 VAL A O 1
ATOM 566 N N . ALA A 1 72 ? 12.883 3.599 5.406 1.00 95.94 72 ALA A N 1
ATOM 567 C CA . ALA A 1 72 ? 11.732 3.355 6.273 1.00 95.94 72 ALA A CA 1
ATOM 568 C C . ALA A 1 72 ? 11.308 4.656 6.970 1.00 95.94 72 ALA A C 1
ATOM 570 O O . ALA A 1 72 ? 12.159 5.411 7.439 1.00 95.94 72 ALA A O 1
ATOM 571 N N . SER A 1 73 ? 9.998 4.926 7.051 1.00 93.88 73 SER A N 1
ATOM 572 C CA . SER A 1 73 ? 9.484 6.091 7.795 1.00 93.88 73 SER A CA 1
ATOM 573 C C . SER A 1 73 ? 9.558 5.891 9.312 1.00 93.88 73 SER A C 1
ATOM 575 O O . SER A 1 73 ? 9.650 6.855 10.071 1.00 93.88 73 SER A O 1
ATOM 577 N N . SER A 1 74 ? 9.557 4.635 9.759 1.00 93.81 74 SER A N 1
ATOM 578 C CA . SER A 1 74 ? 9.758 4.233 11.147 1.00 93.81 74 SER A CA 1
ATOM 579 C C . SER A 1 74 ? 10.431 2.868 11.206 1.00 93.81 74 SER A C 1
ATOM 581 O O . SER A 1 74 ? 10.173 2.038 10.342 1.00 93.81 74 SER A O 1
ATOM 583 N N . GLY A 1 75 ? 11.220 2.612 12.249 1.00 95.50 75 GLY A N 1
ATOM 584 C CA . GLY A 1 75 ? 11.875 1.315 12.417 1.00 95.50 75 GLY A CA 1
ATOM 585 C C . GLY A 1 75 ? 13.022 1.104 11.430 1.00 95.50 75 GLY A C 1
ATOM 586 O O . GLY A 1 75 ? 13.718 2.049 11.055 1.00 95.50 75 GLY A O 1
ATOM 587 N N . ARG A 1 76 ? 13.255 -0.155 11.067 1.00 97.06 76 ARG A N 1
ATOM 588 C CA . ARG A 1 76 ? 14.304 -0.591 10.143 1.00 97.06 76 ARG A CA 1
ATOM 589 C C . ARG A 1 76 ? 13.738 -1.076 8.813 1.00 97.06 76 ARG A C 1
ATOM 591 O O . ARG A 1 76 ? 14.459 -1.030 7.818 1.00 97.06 76 ARG A O 1
ATOM 598 N N . TYR A 1 77 ? 12.513 -1.586 8.802 1.00 97.50 77 TYR A N 1
ATOM 599 C CA . TYR A 1 77 ? 11.925 -2.224 7.639 1.00 97.50 77 TYR A CA 1
ATOM 600 C C . TYR A 1 77 ? 10.761 -1.424 7.060 1.00 97.50 77 TYR A C 1
ATOM 602 O O . TYR A 1 77 ? 10.033 -0.717 7.746 1.00 97.50 77 TYR A O 1
ATOM 610 N N . SER A 1 78 ? 10.578 -1.569 5.755 1.00 97.00 78 SER A N 1
ATOM 611 C CA . SER A 1 78 ? 9.428 -1.071 5.007 1.00 97.00 78 SER A CA 1
ATOM 612 C C . SER A 1 78 ? 9.081 -2.046 3.885 1.00 97.00 78 SER A C 1
ATOM 614 O O . SER A 1 78 ? 9.735 -3.083 3.723 1.00 97.00 78 SER A O 1
ATOM 616 N N . 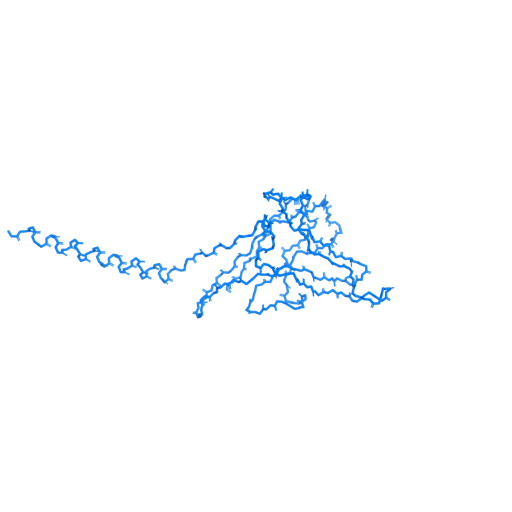LEU A 1 79 ? 8.060 -1.718 3.095 1.00 96.81 79 LEU A N 1
ATOM 617 C CA . LEU A 1 79 ? 7.770 -2.416 1.850 1.00 96.81 79 LEU A CA 1
ATOM 618 C C . LEU A 1 79 ? 8.282 -1.619 0.656 1.00 96.81 79 LEU A C 1
ATOM 620 O O . LEU A 1 79 ? 7.987 -0.435 0.512 1.00 96.81 79 LEU A O 1
ATOM 624 N N . LYS A 1 80 ? 9.004 -2.307 -0.226 1.00 96.62 80 LYS A N 1
ATOM 625 C CA . LYS A 1 80 ? 9.365 -1.832 -1.554 1.00 96.62 80 LYS A CA 1
ATOM 626 C C . LYS A 1 80 ? 8.414 -2.445 -2.571 1.00 96.62 80 LYS A C 1
ATOM 628 O O . LYS A 1 80 ? 8.249 -3.664 -2.610 1.00 96.62 80 LYS A O 1
ATOM 633 N N . PHE A 1 81 ? 7.832 -1.582 -3.389 1.00 95.81 81 PHE A N 1
ATOM 634 C CA . PHE A 1 81 ? 6.928 -1.936 -4.473 1.00 95.81 81 PHE A CA 1
ATOM 635 C C . PHE A 1 81 ? 7.685 -1.816 -5.791 1.00 95.81 81 PHE A C 1
ATOM 637 O O . PHE A 1 81 ? 8.340 -0.805 -6.044 1.00 95.81 81 PHE A O 1
ATOM 644 N N . PHE A 1 82 ? 7.601 -2.849 -6.618 1.00 95.00 82 PHE A N 1
ATOM 645 C CA . PHE A 1 82 ? 8.163 -2.867 -7.957 1.00 95.00 82 PHE A CA 1
ATOM 646 C C . PHE A 1 82 ? 7.118 -3.409 -8.923 1.00 95.00 82 PHE A C 1
ATOM 648 O O . PHE A 1 82 ? 6.571 -4.486 -8.702 1.00 95.00 82 PHE A O 1
ATOM 655 N N . ILE A 1 83 ? 6.878 -2.675 -10.001 1.00 93.31 83 ILE A N 1
ATOM 656 C CA . ILE A 1 83 ? 6.117 -3.134 -11.154 1.00 93.31 83 ILE A CA 1
ATOM 657 C C . ILE A 1 83 ? 6.827 -2.642 -12.408 1.00 93.31 83 ILE A C 1
ATOM 659 O O . ILE A 1 83 ? 7.287 -1.501 -12.483 1.00 93.31 83 ILE A O 1
ATOM 663 N N . ASP A 1 84 ? 6.948 -3.529 -13.377 1.00 91.06 84 ASP A N 1
ATOM 664 C CA . ASP A 1 84 ? 7.533 -3.243 -14.665 1.00 91.06 84 ASP A CA 1
ATOM 665 C C . ASP A 1 84 ? 6.503 -2.593 -15.592 1.00 91.06 84 ASP A C 1
ATOM 667 O O . ASP A 1 84 ? 5.617 -3.247 -16.139 1.00 91.06 84 ASP A O 1
ATOM 671 N N . ALA A 1 85 ? 6.647 -1.285 -15.785 1.00 85.12 85 ALA A N 1
ATOM 672 C CA . ALA A 1 85 ? 5.747 -0.457 -16.586 1.00 85.12 85 ALA A CA 1
ATOM 673 C C . ALA A 1 85 ? 6.016 -0.543 -18.106 1.00 85.12 85 ALA A C 1
ATOM 675 O O . ALA A 1 85 ? 5.851 0.438 -18.830 1.00 85.12 85 ALA A O 1
ATOM 676 N N . ARG A 1 86 ? 6.509 -1.688 -18.605 1.00 85.38 86 ARG A N 1
ATOM 677 C CA . ARG A 1 86 ? 6.751 -1.919 -20.043 1.00 85.38 86 ARG A CA 1
ATOM 678 C C . ARG A 1 86 ? 5.468 -2.110 -20.857 1.00 85.38 86 ARG A C 1
ATOM 680 O O . ARG A 1 86 ? 5.505 -1.895 -22.067 1.00 85.38 86 ARG A O 1
ATOM 687 N N . GLN A 1 87 ? 4.387 -2.550 -20.218 1.00 88.44 87 GLN A N 1
ATOM 688 C CA . GLN A 1 87 ? 3.063 -2.716 -20.829 1.00 88.44 87 GLN A CA 1
ATOM 689 C C . GLN A 1 87 ? 2.070 -1.715 -20.216 1.00 88.44 87 GLN A C 1
ATOM 691 O O . GLN A 1 87 ? 2.495 -0.643 -19.792 1.00 88.44 87 GLN A O 1
ATOM 696 N N . ASP A 1 88 ? 0.775 -2.048 -20.224 1.00 79.94 88 ASP A N 1
ATOM 697 C CA . ASP A 1 88 ? -0.314 -1.256 -19.635 1.00 79.94 88 ASP A CA 1
ATOM 698 C C . ASP A 1 88 ? -0.073 -0.878 -18.162 1.00 79.94 88 ASP A C 1
ATOM 700 O O . ASP A 1 88 ? 0.846 -1.402 -17.514 1.00 7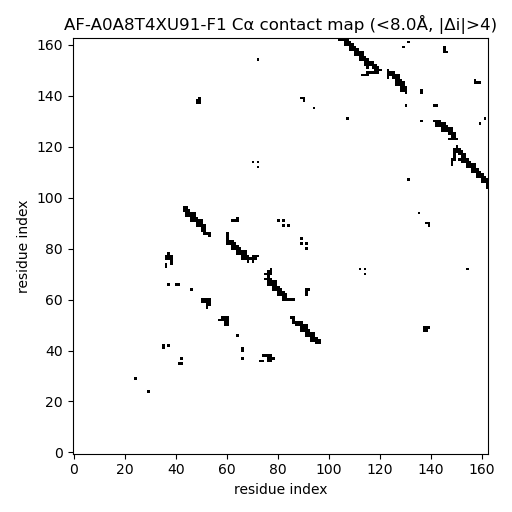9.94 88 ASP A O 1
ATOM 704 N N . ASP A 1 89 ? -0.914 0.004 -17.618 1.00 74.00 89 ASP A N 1
ATOM 705 C CA . ASP A 1 89 ? -0.953 0.181 -16.174 1.00 74.00 89 ASP A CA 1
ATOM 706 C C . ASP A 1 89 ? -1.381 -1.124 -15.482 1.00 74.00 89 ASP A C 1
ATOM 708 O O . ASP A 1 89 ? -2.168 -1.933 -15.969 1.00 74.00 89 ASP A O 1
ATOM 712 N N . GLY A 1 90 ? -0.704 -1.412 -14.376 1.00 91.44 90 GLY A N 1
ATOM 713 C CA . GLY A 1 90 ? -0.970 -2.572 -13.548 1.00 91.44 90 GLY A CA 1
ATOM 714 C C . GLY A 1 90 ? -0.966 -2.146 -12.095 1.00 91.44 90 GLY A C 1
ATOM 715 O O . GLY A 1 90 ? -0.299 -1.184 -11.702 1.00 91.44 90 GLY A O 1
ATOM 716 N N . THR A 1 91 ? -1.691 -2.894 -11.280 1.00 95.50 91 THR A N 1
ATOM 717 C CA . THR A 1 91 ? -1.935 -2.558 -9.887 1.00 95.50 91 THR A CA 1
ATOM 718 C C . THR A 1 91 ? -1.434 -3.687 -8.996 1.00 95.50 91 THR A C 1
ATOM 720 O O . THR A 1 91 ? -1.805 -4.848 -9.146 1.00 95.50 91 THR A O 1
ATOM 723 N N . ILE A 1 92 ? -0.565 -3.348 -8.044 1.00 97.19 92 ILE A N 1
ATOM 724 C CA . ILE A 1 92 ? -0.017 -4.274 -7.043 1.00 97.19 92 ILE A CA 1
ATOM 725 C C . ILE A 1 92 ? -0.363 -3.757 -5.651 1.00 97.19 92 ILE A C 1
ATOM 727 O O . ILE A 1 92 ? -0.328 -2.550 -5.404 1.00 97.19 92 ILE A O 1
ATOM 731 N N . TRP A 1 93 ? -0.710 -4.647 -4.724 1.00 97.50 93 TRP A N 1
ATOM 732 C CA . TRP A 1 93 ? -1.176 -4.220 -3.407 1.00 97.50 93 TRP A CA 1
ATOM 733 C C . TRP A 1 93 ? -0.865 -5.213 -2.290 1.00 97.50 93 TRP A C 1
ATOM 735 O O . TRP A 1 93 ? -0.523 -6.377 -2.500 1.00 97.50 93 TRP A O 1
ATOM 745 N N . ILE A 1 94 ? -1.023 -4.717 -1.061 1.00 96.62 94 ILE A N 1
ATOM 746 C CA . ILE A 1 94 ? -1.074 -5.520 0.155 1.00 96.62 94 ILE A CA 1
ATOM 747 C C . ILE A 1 94 ? -2.470 -5.413 0.771 1.00 96.62 94 ILE A C 1
ATOM 749 O O . ILE A 1 94 ? -2.986 -4.319 0.993 1.00 96.62 94 ILE A O 1
ATOM 753 N N . GLU A 1 95 ? -3.090 -6.553 1.056 1.00 94.88 95 GLU A N 1
ATOM 754 C CA . GLU A 1 95 ? -4.394 -6.635 1.707 1.00 94.88 95 GLU A CA 1
ATOM 755 C C . GLU A 1 95 ? -4.262 -7.075 3.168 1.00 94.88 95 GLU A C 1
ATOM 757 O O . GLU A 1 95 ? -3.422 -7.903 3.528 1.00 94.88 95 GLU A O 1
ATOM 762 N N . ARG A 1 96 ? -5.135 -6.542 4.027 1.00 92.56 96 ARG A N 1
ATOM 763 C CA . ARG A 1 96 ? -5.266 -6.965 5.423 1.00 92.56 96 ARG A CA 1
ATOM 764 C C . ARG A 1 96 ? -6.732 -7.105 5.790 1.00 92.56 96 ARG A C 1
ATOM 766 O O . ARG A 1 96 ? -7.546 -6.229 5.516 1.00 92.56 96 ARG A O 1
ATOM 773 N N . LYS A 1 97 ? -7.059 -8.201 6.470 1.00 91.69 97 LYS A N 1
ATOM 774 C CA . LYS A 1 97 ? -8.399 -8.428 7.015 1.00 91.69 97 LYS A CA 1
ATOM 775 C C . LYS A 1 97 ? -8.520 -7.776 8.384 1.00 91.69 97 LYS A C 1
ATOM 777 O O . LYS A 1 97 ? -7.697 -8.029 9.260 1.00 91.69 97 LYS A O 1
ATOM 782 N N . ILE A 1 98 ? -9.584 -7.005 8.570 1.00 87.75 98 ILE A N 1
ATOM 783 C CA . ILE A 1 98 ? -9.975 -6.443 9.862 1.00 87.75 98 ILE A CA 1
ATOM 784 C C . ILE A 1 98 ? -11.253 -7.128 10.348 1.00 87.75 98 ILE A C 1
ATOM 786 O O . ILE A 1 98 ? -12.189 -7.357 9.579 1.00 87.75 98 ILE A O 1
ATOM 790 N N . ALA A 1 99 ? -11.287 -7.511 11.624 1.00 86.38 99 ALA A N 1
ATOM 791 C CA . ALA A 1 99 ? -12.452 -8.162 12.208 1.00 86.38 99 ALA A CA 1
ATOM 792 C C . ALA A 1 99 ? -13.488 -7.108 12.608 1.00 86.38 99 ALA A C 1
ATOM 794 O O . ALA A 1 99 ? -13.237 -6.270 13.469 1.00 86.38 99 ALA A O 1
ATOM 795 N N . VAL A 1 100 ? -14.676 -7.175 12.011 1.00 83.12 100 VAL A N 1
ATOM 796 C CA . VAL A 1 100 ? -15.756 -6.216 12.267 1.00 83.12 100 VAL A CA 1
ATOM 797 C C . VAL A 1 100 ? -16.954 -6.926 12.886 1.00 83.12 100 VAL A C 1
ATOM 799 O O . VAL A 1 100 ? -17.271 -8.070 12.547 1.00 83.12 100 VAL A O 1
ATOM 802 N N . ARG A 1 101 ? -17.631 -6.268 13.834 1.00 82.06 101 ARG A N 1
ATOM 803 C CA . ARG A 1 101 ? -18.871 -6.814 14.403 1.00 82.06 101 ARG A CA 1
ATOM 804 C C . ARG A 1 101 ? -19.962 -6.796 13.329 1.00 82.06 101 ARG A C 1
ATOM 806 O O . ARG A 1 101 ? -20.067 -5.856 12.549 1.00 82.06 101 ARG A O 1
ATOM 813 N N . LYS A 1 102 ? -20.797 -7.835 13.291 1.00 81.88 102 LYS A N 1
ATOM 814 C CA . LYS A 1 102 ? -21.944 -7.870 12.374 1.00 81.88 102 LYS A CA 1
ATOM 815 C C . LYS A 1 102 ? -22.992 -6.836 12.792 1.00 81.88 102 LYS A C 1
ATOM 817 O O . LYS A 1 102 ? -23.254 -6.682 13.982 1.00 81.88 102 LYS A O 1
ATOM 822 N N . GLY A 1 103 ? -23.617 -6.188 11.808 1.00 82.00 103 GLY A N 1
ATOM 823 C CA . GLY A 1 103 ? -24.762 -5.294 12.017 1.00 82.00 103 GLY A CA 1
ATOM 824 C C . GLY A 1 103 ? -24.429 -3.938 12.641 1.00 82.00 103 GLY A C 1
ATOM 825 O O . GLY A 1 103 ? -25.342 -3.256 13.093 1.00 82.00 103 GLY A O 1
ATOM 826 N N . VAL A 1 104 ? -23.152 -3.550 12.687 1.00 81.00 104 VAL A N 1
ATOM 827 C CA . VAL A 1 104 ? -22.744 -2.194 13.074 1.00 81.00 104 VAL A CA 1
ATOM 828 C C . VAL A 1 104 ? -22.256 -1.435 11.851 1.00 81.00 104 VAL A C 1
ATOM 830 O O . VAL A 1 104 ? -21.561 -1.995 11.005 1.00 81.00 104 VAL A O 1
ATOM 833 N N . GLN A 1 105 ? -22.614 -0.158 11.776 1.00 82.81 105 GLN A N 1
ATOM 834 C CA . GLN A 1 105 ? -21.952 0.763 10.869 1.00 82.81 105 GLN A CA 1
ATOM 835 C C . GLN A 1 105 ? -20.591 1.121 11.466 1.00 82.81 105 GLN A C 1
ATOM 837 O O . GLN A 1 105 ? -20.484 1.385 12.667 1.00 82.81 105 GLN A O 1
ATOM 842 N N . ILE A 1 106 ? -19.555 1.084 10.637 1.00 86.31 106 ILE A N 1
ATOM 843 C CA . ILE A 1 106 ? -18.193 1.415 11.038 1.00 86.31 106 ILE A CA 1
ATOM 844 C C . ILE A 1 106 ? -17.617 2.408 10.048 1.00 86.31 106 ILE A C 1
ATOM 846 O O . ILE A 1 106 ? -17.872 2.321 8.853 1.00 86.31 106 ILE A O 1
ATOM 850 N N . GLN A 1 107 ? -16.793 3.305 10.564 1.00 90.38 107 GLN A N 1
ATOM 851 C CA . GLN A 1 107 ? -15.914 4.118 9.751 1.00 90.38 107 GLN A CA 1
ATOM 852 C C . GLN A 1 107 ? -14.531 3.476 9.764 1.00 90.38 107 GLN A C 1
ATOM 854 O O . GLN A 1 107 ? -14.013 3.129 10.829 1.00 90.38 107 GLN A O 1
ATOM 859 N N . VAL A 1 108 ? -13.938 3.314 8.588 1.00 92.44 108 VAL A N 1
ATOM 860 C CA . VAL A 1 108 ? -12.586 2.785 8.424 1.00 92.44 108 VAL A CA 1
ATOM 861 C C . VAL A 1 108 ? -11.701 3.904 7.906 1.00 92.44 108 VAL A C 1
ATOM 863 O O . VAL A 1 108 ? -12.026 4.546 6.910 1.00 92.44 108 VAL A O 1
ATOM 866 N N . SER A 1 109 ? -10.573 4.114 8.581 1.00 94.19 109 SER A N 1
ATOM 867 C CA . SER A 1 109 ? -9.531 5.045 8.158 1.00 94.19 109 SER A CA 1
ATOM 868 C C . SER A 1 109 ? -8.233 4.282 7.936 1.00 94.19 109 SER A C 1
ATOM 870 O O . SER A 1 109 ? -7.691 3.685 8.864 1.00 94.19 109 SER A O 1
ATOM 872 N N . LEU A 1 110 ? -7.740 4.318 6.706 1.00 95.00 110 LEU A N 1
ATOM 873 C CA . LEU A 1 110 ? -6.439 3.819 6.290 1.00 95.00 110 LEU A CA 1
ATOM 874 C C . LEU A 1 110 ? -5.459 4.991 6.235 1.00 95.00 110 LEU A C 1
ATOM 876 O O . LEU A 1 110 ? -5.764 6.028 5.651 1.00 95.00 110 LEU A O 1
ATOM 880 N N . SER A 1 111 ? -4.273 4.824 6.813 1.00 96.12 111 SER A N 1
ATOM 881 C CA . SER A 1 111 ? -3.191 5.798 6.681 1.00 96.12 111 SER A CA 1
ATOM 882 C C . SER A 1 111 ? -1.838 5.112 6.628 1.00 96.12 111 SER A C 1
ATOM 884 O O . SER A 1 111 ? -1.601 4.199 7.418 1.00 96.12 111 SER A O 1
ATOM 886 N N . PHE A 1 112 ? -0.950 5.588 5.765 1.00 96.31 112 PHE A N 1
ATOM 887 C CA . PHE A 1 112 ? 0.413 5.079 5.627 1.00 96.31 112 PHE A CA 1
ATOM 888 C C . PHE A 1 112 ? 1.338 6.170 5.091 1.00 96.31 112 PHE A C 1
ATOM 890 O O . PHE A 1 112 ? 0.876 7.141 4.490 1.00 96.31 112 PHE A O 1
ATOM 897 N N . ASP A 1 113 ? 2.638 6.001 5.311 1.00 97.06 113 ASP A N 1
ATOM 898 C CA . ASP A 1 113 ? 3.662 6.821 4.673 1.00 97.06 113 ASP A CA 1
ATOM 899 C C . ASP A 1 113 ? 4.173 6.097 3.427 1.00 97.06 113 ASP A C 1
ATOM 901 O O . ASP A 1 113 ? 4.391 4.885 3.447 1.00 97.06 113 ASP A O 1
ATOM 905 N N . PHE A 1 114 ? 4.370 6.841 2.347 1.00 96.81 114 PHE A N 1
ATOM 906 C CA . PHE A 1 114 ? 4.945 6.350 1.105 1.00 96.81 114 PHE A CA 1
ATOM 907 C C . PHE A 1 114 ? 6.151 7.208 0.742 1.00 96.81 114 PHE A C 1
ATOM 909 O O . PHE A 1 114 ? 6.092 8.433 0.847 1.00 96.81 114 PHE A O 1
ATOM 916 N N . TYR A 1 115 ? 7.240 6.565 0.337 1.00 96.75 115 TYR A N 1
ATOM 917 C CA . TYR A 1 115 ? 8.478 7.233 -0.036 1.00 96.75 115 TYR A CA 1
ATOM 918 C C . TYR A 1 115 ? 8.669 7.224 -1.554 1.00 96.75 115 TYR A C 1
ATOM 920 O O . TYR A 1 115 ? 8.492 6.185 -2.187 1.00 96.75 115 TYR A O 1
ATOM 928 N N . SER A 1 116 ? 9.093 8.359 -2.110 1.00 95.19 116 SER A N 1
ATOM 929 C CA . SER A 1 116 ? 9.577 8.465 -3.489 1.00 95.19 116 SER A CA 1
ATOM 930 C C . SER A 1 116 ? 10.989 9.048 -3.518 1.00 95.19 116 SER A C 1
ATOM 932 O O . SER A 1 116 ? 11.248 10.069 -2.881 1.00 95.19 116 SER A O 1
ATOM 934 N N . ASP A 1 117 ? 11.884 8.435 -4.302 1.00 92.19 117 ASP A N 1
ATOM 935 C CA . ASP A 1 117 ? 13.260 8.921 -4.511 1.00 92.19 117 ASP A CA 1
ATOM 936 C C . ASP A 1 117 ? 13.300 10.295 -5.192 1.00 92.19 117 ASP A C 1
ATOM 938 O O . ASP A 1 117 ? 14.245 11.057 -5.013 1.00 92.19 117 ASP A O 1
ATOM 942 N N . HIS A 1 118 ? 12.293 10.600 -6.015 1.00 90.00 118 HIS A N 1
ATOM 943 C CA . HIS A 1 118 ? 12.241 11.828 -6.799 1.00 90.00 118 HIS A CA 1
ATOM 944 C C . HIS A 1 118 ? 10.819 12.370 -6.884 1.00 90.00 118 HIS A C 1
ATOM 946 O O . HIS A 1 118 ? 9.864 11.617 -7.098 1.00 90.00 118 HIS A O 1
ATOM 952 N N . GLU A 1 119 ? 10.699 13.690 -6.803 1.00 91.06 119 GLU A N 1
ATOM 953 C CA . GLU A 1 119 ? 9.493 14.413 -7.191 1.00 91.06 119 GLU A CA 1
ATOM 954 C C . GLU A 1 119 ? 9.398 14.523 -8.720 1.00 91.06 119 GLU A C 1
ATOM 956 O O . GLU A 1 119 ? 10.393 14.756 -9.412 1.00 91.06 119 GLU A O 1
ATOM 961 N N . SER A 1 120 ? 8.190 14.404 -9.276 1.00 88.62 120 SER A N 1
ATOM 962 C CA . SER A 1 120 ? 7.924 14.894 -10.627 1.00 88.62 120 SER A CA 1
ATOM 963 C C . SER A 1 120 ? 6.499 15.412 -10.775 1.00 88.62 120 SER A C 1
ATOM 965 O O . SER A 1 120 ? 5.537 14.653 -10.708 1.00 88.62 120 SER A O 1
ATOM 967 N N . LEU A 1 121 ? 6.385 16.706 -11.074 1.00 82.75 121 LEU A N 1
ATOM 968 C CA . LEU A 1 121 ? 5.110 17.369 -11.365 1.00 82.75 121 LEU A CA 1
ATOM 969 C C . LEU A 1 121 ? 4.664 17.199 -12.823 1.00 82.75 121 LEU A C 1
ATOM 971 O O . LEU A 1 121 ? 3.498 17.406 -13.141 1.00 82.75 121 LEU A O 1
ATOM 975 N N . ALA A 1 122 ? 5.598 16.859 -13.716 1.00 83.81 122 ALA A N 1
ATOM 976 C CA . ALA A 1 122 ? 5.331 16.725 -15.147 1.00 83.81 122 ALA A CA 1
ATOM 977 C C . ALA A 1 122 ? 5.034 15.278 -15.562 1.00 83.81 122 ALA A C 1
ATOM 979 O O . ALA A 1 122 ? 4.282 15.073 -16.509 1.00 83.81 122 ALA A O 1
ATOM 980 N N . ASN A 1 123 ? 5.615 14.290 -14.869 1.00 85.12 123 ASN A N 1
ATOM 981 C CA . ASN A 1 123 ? 5.489 12.877 -15.218 1.00 85.12 123 ASN A CA 1
ATOM 982 C C . ASN A 1 123 ? 5.070 12.053 -13.997 1.00 85.12 123 ASN A C 1
ATOM 984 O O . ASN A 1 123 ? 5.879 11.775 -13.108 1.00 85.12 123 ASN A O 1
ATOM 988 N N . THR A 1 124 ? 3.816 11.615 -13.977 1.00 87.75 124 THR A N 1
ATOM 989 C CA . THR A 1 124 ? 3.325 10.645 -12.994 1.00 87.75 124 THR A CA 1
ATOM 990 C C . THR A 1 124 ? 3.940 9.279 -13.282 1.00 87.75 124 THR A C 1
ATOM 992 O O . THR A 1 124 ? 3.749 8.735 -14.365 1.00 87.75 124 THR A O 1
ATOM 995 N N . ARG A 1 125 ? 4.693 8.729 -12.323 1.00 87.25 125 ARG A N 1
ATOM 996 C CA . ARG A 1 125 ? 5.279 7.380 -12.445 1.00 87.25 125 ARG A CA 1
ATOM 997 C C . ARG A 1 125 ? 4.321 6.290 -11.987 1.00 87.25 125 ARG A C 1
ATOM 999 O O . ARG A 1 125 ? 4.298 5.217 -12.567 1.00 87.25 125 ARG A O 1
ATOM 1006 N N . ALA A 1 126 ? 3.581 6.573 -10.923 1.00 91.62 126 ALA A N 1
ATOM 1007 C CA . ALA A 1 126 ? 2.569 5.695 -10.366 1.00 91.62 126 ALA A CA 1
ATOM 1008 C C . ALA A 1 126 ? 1.550 6.532 -9.589 1.00 91.62 126 ALA A C 1
ATOM 1010 O O . ALA A 1 126 ? 1.852 7.632 -9.107 1.00 91.62 126 ALA A O 1
ATOM 1011 N N . VAL A 1 127 ? 0.354 5.984 -9.438 1.00 94.38 127 VAL A N 1
ATOM 1012 C CA . VAL A 1 127 ? -0.677 6.508 -8.546 1.00 94.38 127 VAL A CA 1
ATOM 1013 C C . VAL A 1 127 ? -0.749 5.656 -7.285 1.00 94.38 127 VAL A C 1
ATOM 1015 O O . VAL A 1 127 ? -0.449 4.466 -7.294 1.00 94.38 127 VAL A O 1
ATOM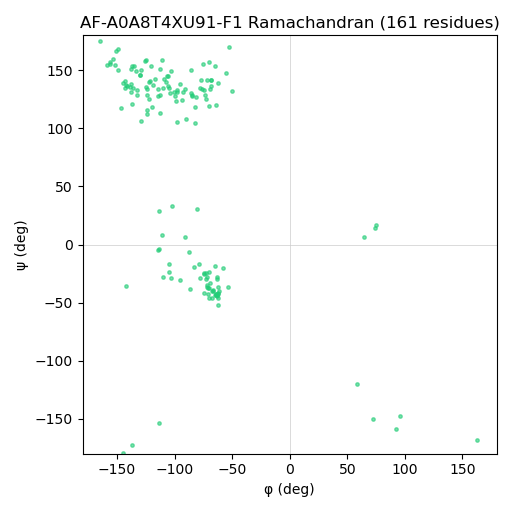 1018 N N . ILE A 1 128 ? -1.113 6.290 -6.176 1.00 97.00 128 ILE A N 1
ATOM 1019 C CA . ILE A 1 128 ? -1.395 5.607 -4.921 1.00 97.00 128 ILE A CA 1
ATOM 1020 C C . ILE A 1 128 ? -2.889 5.351 -4.869 1.00 97.00 128 ILE A C 1
ATOM 1022 O O . ILE A 1 128 ? -3.684 6.291 -4.948 1.00 97.00 128 ILE A O 1
ATOM 1026 N N . CYS A 1 129 ? -3.256 4.088 -4.691 1.00 96.75 129 CYS A N 1
ATOM 1027 C CA . CYS A 1 129 ? -4.641 3.654 -4.682 1.00 96.75 129 CYS A CA 1
ATOM 1028 C C . CYS A 1 129 ? -5.009 2.993 -3.349 1.00 96.75 129 CYS A C 1
ATOM 1030 O O . CYS A 1 129 ? -4.154 2.451 -2.646 1.00 96.75 129 CYS A O 1
ATOM 1032 N N . ALA A 1 130 ? -6.290 3.037 -2.987 1.00 97.44 130 ALA A N 1
ATOM 1033 C CA . ALA A 1 130 ? -6.802 2.404 -1.778 1.00 97.44 130 ALA A CA 1
ATOM 1034 C C . ALA A 1 130 ? -8.136 1.701 -2.023 1.00 97.44 130 ALA A C 1
ATOM 1036 O O . ALA A 1 130 ? -8.934 2.113 -2.863 1.00 97.44 130 ALA A O 1
ATOM 1037 N N . TYR A 1 131 ? 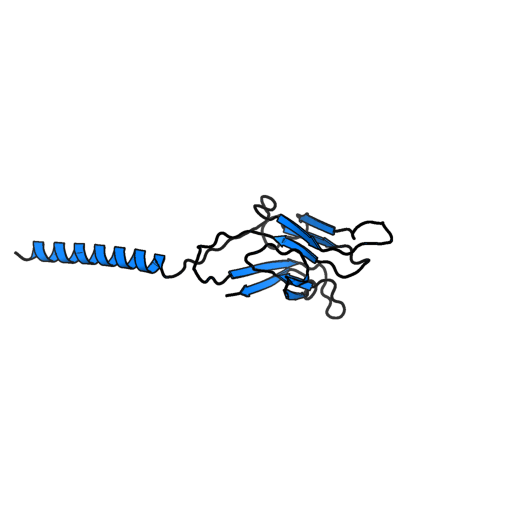-8.380 0.650 -1.243 1.00 96.31 131 TYR A N 1
ATOM 1038 C CA . TYR A 1 131 ? -9.631 -0.093 -1.237 1.00 96.31 131 TYR A CA 1
ATOM 1039 C C . TYR A 1 131 ? -10.000 -0.497 0.189 1.00 96.31 131 TYR A C 1
ATOM 1041 O O . TYR A 1 131 ? -9.162 -0.970 0.958 1.00 96.31 131 TYR A O 1
ATOM 1049 N N . VAL A 1 132 ? -11.277 -0.331 0.529 1.00 95.00 132 VAL A N 1
ATOM 1050 C CA . VAL A 1 132 ? -11.878 -0.844 1.760 1.00 95.00 132 VAL A CA 1
ATOM 1051 C C . VAL A 1 132 ? -13.231 -1.439 1.396 1.00 95.00 132 VAL A C 1
ATOM 1053 O O . VAL A 1 132 ? -14.109 -0.742 0.893 1.00 95.00 132 VAL A O 1
ATOM 1056 N N . GLY A 1 133 ? -13.421 -2.726 1.676 1.00 91.94 133 GLY A N 1
ATOM 1057 C CA . GLY A 1 133 ? -14.671 -3.410 1.374 1.00 91.94 133 GLY A CA 1
ATOM 1058 C C . GLY A 1 133 ? -14.816 -4.749 2.086 1.00 91.94 133 GLY A C 1
ATOM 1059 O O . GLY A 1 133 ? -13.917 -5.219 2.783 1.00 91.94 133 GLY A O 1
ATOM 1060 N N . PHE A 1 134 ? -15.989 -5.363 1.924 1.00 90.38 134 PHE A N 1
ATOM 1061 C CA . PHE A 1 134 ? -16.311 -6.664 2.526 1.00 90.38 134 PHE A CA 1
ATOM 1062 C C . PHE A 1 134 ? -15.710 -7.854 1.770 1.00 90.38 134 PHE A C 1
ATOM 1064 O O . PHE A 1 134 ? -15.673 -8.968 2.293 1.00 90.38 134 PHE A O 1
ATOM 1071 N N . GLN A 1 135 ? -15.288 -7.633 0.529 1.00 91.94 135 GLN A N 1
ATOM 1072 C CA . GLN A 1 135 ? -14.678 -8.636 -0.332 1.00 91.94 135 GLN A CA 1
ATO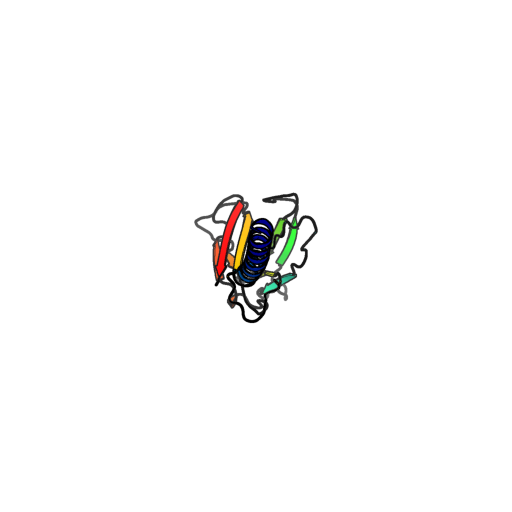M 1073 C C . GLN A 1 135 ? -13.208 -8.289 -0.524 1.00 91.94 135 GLN A C 1
ATOM 1075 O O . GLN A 1 135 ? -12.810 -7.154 -0.310 1.00 91.94 135 GLN A O 1
ATOM 1080 N N . ARG A 1 136 ? -12.388 -9.270 -0.897 1.00 93.62 136 ARG A N 1
ATOM 1081 C CA . ARG A 1 136 ? -11.014 -8.970 -1.310 1.00 93.62 136 ARG A CA 1
ATOM 1082 C C . ARG A 1 136 ? -11.016 -8.278 -2.678 1.00 93.62 136 ARG A C 1
ATOM 1084 O O . ARG A 1 136 ? -11.815 -8.696 -3.527 1.00 93.62 136 ARG A O 1
ATOM 1091 N N . PRO A 1 137 ? -10.145 -7.283 -2.913 1.00 95.62 137 PRO A N 1
ATOM 1092 C CA . PRO A 1 137 ? -9.967 -6.727 -4.243 1.00 95.62 137 PRO A CA 1
ATOM 1093 C C . PRO A 1 137 ? -9.376 -7.791 -5.177 1.00 95.62 137 PRO A C 1
ATOM 1095 O O . PRO A 1 137 ? -8.757 -8.751 -4.724 1.00 95.62 137 PRO A O 1
ATOM 1098 N N . ARG A 1 138 ? -9.638 -7.658 -6.476 1.00 95.00 138 ARG A N 1
ATOM 1099 C CA . ARG A 1 138 ? -9.312 -8.656 -7.506 1.00 95.00 138 ARG A CA 1
ATOM 1100 C C . ARG A 1 138 ? -8.859 -7.996 -8.786 1.00 95.00 138 ARG A C 1
ATOM 1102 O O . ARG A 1 138 ? -7.998 -8.545 -9.454 1.00 95.00 138 ARG A O 1
ATOM 1109 N N . THR A 1 139 ? -9.468 -6.856 -9.072 1.00 94.62 139 THR A N 1
ATOM 1110 C CA . THR A 1 139 ? -9.142 -6.007 -10.196 1.00 94.62 139 THR A CA 1
ATOM 1111 C C . THR A 1 139 ? -8.837 -4.597 -9.701 1.00 94.62 139 THR A C 1
ATOM 1113 O O . THR A 1 139 ? -9.259 -4.202 -8.605 1.00 94.62 139 THR A O 1
ATOM 1116 N N . GLU A 1 140 ? -8.114 -3.845 -10.517 1.00 92.62 140 GLU A N 1
ATOM 1117 C CA . GLU A 1 140 ? -7.794 -2.434 -10.383 1.00 92.62 140 GLU A CA 1
ATOM 1118 C C . GLU A 1 140 ? -9.052 -1.585 -10.208 1.00 92.62 140 GLU A C 1
ATOM 1120 O O . GLU A 1 140 ? -9.068 -0.680 -9.380 1.00 92.62 140 GLU A O 1
ATOM 1125 N N . GLU A 1 141 ? -10.148 -1.944 -10.882 1.00 94.56 141 GLU A N 1
ATOM 1126 C CA . GLU A 1 141 ? -11.435 -1.238 -10.811 1.00 94.56 141 GLU A CA 1
ATOM 1127 C C . GLU A 1 141 ? -12.022 -1.145 -9.392 1.00 94.56 141 GLU A C 1
ATOM 1129 O O . GLU A 1 141 ? -12.886 -0.310 -9.120 1.00 94.56 141 GLU A O 1
ATOM 1134 N N . HIS A 1 142 ? -11.588 -2.007 -8.467 1.00 96.12 142 HIS A N 1
ATOM 1135 C CA . HIS A 1 142 ? -12.002 -1.906 -7.070 1.00 96.12 142 HIS A CA 1
ATOM 1136 C C . HIS A 1 142 ? -11.325 -0.752 -6.334 1.00 96.12 142 HIS A C 1
ATOM 1138 O O . HIS A 1 142 ? -11.855 -0.275 -5.330 1.00 96.12 142 HIS A O 1
ATOM 1144 N N . PHE A 1 143 ? -10.148 -0.334 -6.777 1.00 96.31 143 PHE A N 1
ATOM 1145 C CA . PHE A 1 143 ? -9.366 0.674 -6.097 1.00 96.31 143 PHE A CA 1
ATOM 1146 C C . PHE A 1 143 ? -9.781 2.076 -6.520 1.00 96.31 143 PHE A C 1
ATOM 1148 O O . PHE A 1 143 ? -10.197 2.335 -7.645 1.00 96.31 143 PHE A O 1
ATOM 1155 N N . ILE A 1 144 ? -9.621 3.013 -5.592 1.00 96.75 144 ILE A N 1
ATOM 1156 C CA . ILE A 1 144 ? -9.728 4.432 -5.894 1.00 96.75 144 ILE A CA 1
ATOM 1157 C C . ILE A 1 144 ? -8.352 5.083 -5.813 1.00 96.75 1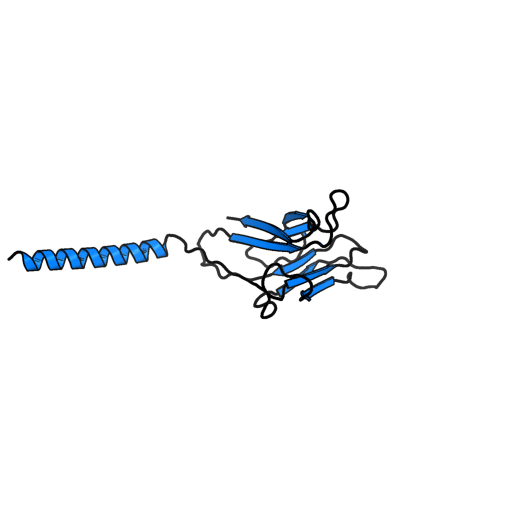44 ILE A C 1
ATOM 1159 O O . ILE A 1 144 ? -7.562 4.769 -4.920 1.00 96.75 144 ILE A O 1
ATOM 1163 N N . VAL A 1 145 ? -8.076 6.023 -6.711 1.00 96.88 145 VAL A N 1
ATOM 1164 C CA . VAL A 1 145 ? -6.857 6.834 -6.660 1.00 96.88 145 VAL A CA 1
ATOM 1165 C C . VAL A 1 145 ? -6.971 7.844 -5.517 1.00 96.88 145 VAL A C 1
ATOM 1167 O O . VAL A 1 145 ? -7.923 8.620 -5.454 1.00 96.88 145 VAL A O 1
ATOM 1170 N N . ILE A 1 146 ? -5.987 7.846 -4.617 1.00 97.56 146 ILE A N 1
ATOM 1171 C CA . ILE A 1 146 ? -5.904 8.759 -3.464 1.00 97.56 146 ILE A CA 1
ATOM 1172 C C . ILE A 1 146 ? -4.730 9.745 -3.556 1.00 97.56 146 ILE A C 1
ATOM 1174 O O . ILE A 1 146 ? -4.598 10.625 -2.706 1.00 97.56 146 ILE A O 1
ATOM 1178 N N . GLY A 1 147 ? -3.887 9.622 -4.583 1.00 96.38 147 GLY A N 1
ATOM 1179 C CA . GLY A 1 147 ? -2.880 10.619 -4.937 1.00 96.38 147 GLY A CA 1
ATOM 1180 C C . GLY A 1 147 ? -1.792 10.070 -5.855 1.00 96.38 147 GLY A C 1
ATOM 1181 O O . GLY A 1 147 ? -1.922 8.977 -6.401 1.00 96.38 147 GLY A O 1
ATOM 1182 N N . ILE A 1 148 ? -0.719 10.839 -6.033 1.00 95.75 148 ILE A N 1
ATOM 1183 C CA . ILE A 1 148 ? 0.396 10.501 -6.926 1.00 95.75 148 ILE A CA 1
ATOM 1184 C C . ILE A 1 148 ? 1.594 10.039 -6.090 1.00 95.75 148 ILE A C 1
ATOM 1186 O O . ILE A 1 148 ? 1.935 10.667 -5.088 1.00 95.75 148 ILE A O 1
ATOM 1190 N N . ALA A 1 149 ? 2.239 8.944 -6.499 1.00 94.19 149 ALA A N 1
ATOM 1191 C CA . ALA A 1 149 ? 3.342 8.334 -5.754 1.00 94.19 149 ALA A CA 1
ATOM 1192 C C . ALA A 1 149 ? 4.563 9.259 -5.660 1.00 94.19 149 ALA A C 1
ATOM 1194 O O . ALA A 1 149 ? 5.164 9.404 -4.600 1.00 94.19 149 ALA A O 1
ATOM 1195 N N . ASN A 1 150 ? 4.898 9.916 -6.769 1.00 94.94 150 ASN A N 1
ATOM 1196 C CA . ASN A 1 150 ? 6.063 10.782 -6.917 1.00 94.94 150 ASN A CA 1
ATOM 1197 C C . ASN A 1 150 ? 5.714 12.278 -6.855 1.00 94.94 150 ASN A C 1
ATOM 1199 O O . ASN A 1 150 ? 6.334 13.094 -7.534 1.00 94.94 150 ASN A O 1
ATOM 1203 N N . GLU A 1 151 ? 4.699 12.633 -6.066 1.00 94.38 151 GLU A N 1
ATOM 1204 C CA . GLU A 1 151 ? 4.261 14.023 -5.887 1.00 94.38 151 GLU A CA 1
ATOM 1205 C C . GLU A 1 151 ? 5.240 14.859 -5.057 1.00 94.38 151 GLU A C 1
ATOM 1207 O O . GLU A 1 151 ? 5.298 16.068 -5.228 1.00 94.38 151 GLU A O 1
ATOM 1212 N N . VAL A 1 152 ? 5.996 14.225 -4.158 1.00 94.50 152 VAL A N 1
ATOM 1213 C CA . VAL A 1 152 ? 7.070 14.858 -3.384 1.00 94.50 152 VAL A CA 1
ATOM 1214 C C . VAL A 1 152 ? 8.274 13.928 -3.338 1.00 94.50 152 VAL A C 1
ATOM 1216 O O . VAL A 1 152 ? 8.124 12.707 -3.410 1.00 94.50 152 VAL A O 1
ATOM 1219 N N . GLU A 1 153 ? 9.462 14.500 -3.185 1.00 95.38 153 GLU A N 1
ATOM 1220 C CA . GLU A 1 153 ? 10.661 13.747 -2.830 1.00 95.38 153 GLU A CA 1
ATOM 1221 C C . GLU A 1 153 ? 10.640 13.438 -1.328 1.00 95.38 153 GLU A C 1
ATOM 1223 O O . GLU A 1 153 ? 10.341 14.301 -0.499 1.00 95.38 153 GLU A O 1
ATOM 1228 N N . GLY A 1 154 ? 10.953 12.198 -0.960 1.00 95.69 154 GLY A N 1
ATOM 1229 C CA . GLY A 1 154 ? 10.892 11.750 0.425 1.00 95.69 154 GLY A CA 1
ATOM 1230 C C . GLY A 1 154 ? 9.554 11.120 0.808 1.00 95.69 154 GLY A C 1
ATOM 1231 O O . GLY A 1 154 ? 8.811 10.607 -0.028 1.00 95.69 154 GLY A O 1
ATOM 1232 N N . CYS A 1 155 ? 9.276 11.099 2.113 1.00 95.31 155 CYS A N 1
ATOM 1233 C CA . CYS A 1 155 ? 8.080 10.465 2.665 1.00 95.31 155 CYS A CA 1
ATOM 1234 C C . CYS A 1 155 ? 6.874 11.411 2.638 1.00 95.31 155 CYS A C 1
ATOM 1236 O O . CYS A 1 155 ? 6.913 12.498 3.218 1.00 95.31 155 CYS A O 1
ATOM 1238 N N . LYS A 1 156 ? 5.760 10.940 2.076 1.00 96.31 156 LYS A N 1
ATOM 1239 C CA . LYS A 1 156 ? 4.444 11.576 2.146 1.00 96.31 156 LYS A CA 1
ATOM 1240 C C . LYS A 1 156 ? 3.442 10.666 2.834 1.00 96.31 156 LYS A C 1
ATOM 1242 O O . LYS A 1 156 ? 3.355 9.479 2.533 1.00 96.31 156 LYS A O 1
ATOM 1247 N N . LYS A 1 157 ? 2.628 11.249 3.712 1.00 97.44 157 LYS A N 1
ATOM 1248 C CA . LYS A 1 157 ? 1.523 10.541 4.351 1.00 97.44 157 LYS A CA 1
ATOM 1249 C C . LYS A 1 157 ? 0.271 10.564 3.478 1.00 97.44 157 LYS A C 1
ATOM 1251 O O . LYS A 1 157 ? -0.204 11.635 3.099 1.00 97.44 157 LYS A O 1
ATOM 1256 N N . PHE A 1 158 ? -0.304 9.391 3.249 1.00 97.75 158 PHE A N 1
ATOM 1257 C CA . PHE A 1 158 ? -1.587 9.194 2.585 1.00 97.75 158 PHE A CA 1
ATOM 1258 C C . PHE A 1 158 ? -2.653 8.803 3.606 1.00 97.75 158 PHE A C 1
ATOM 1260 O O . PHE A 1 158 ? -2.367 8.110 4.584 1.00 97.75 158 PHE A O 1
ATOM 1267 N N . ASN A 1 159 ? -3.886 9.265 3.390 1.00 97.38 159 ASN A N 1
ATOM 1268 C CA . ASN A 1 159 ? -5.033 8.926 4.227 1.00 97.38 159 ASN A CA 1
ATOM 1269 C C . ASN A 1 159 ? -6.251 8.647 3.341 1.00 97.38 159 ASN A C 1
ATOM 1271 O O . ASN A 1 159 ? -6.510 9.391 2.398 1.00 97.38 159 ASN A O 1
ATOM 1275 N N . TYR A 1 160 ? -7.015 7.615 3.680 1.00 96.62 160 TYR A N 1
ATOM 1276 C CA . TYR A 1 160 ? -8.273 7.266 3.034 1.00 96.62 160 TYR A CA 1
ATOM 1277 C C . TYR A 1 160 ? -9.302 6.866 4.087 1.00 96.62 160 TYR A C 1
ATOM 1279 O O . TYR A 1 160 ? -9.012 6.052 4.961 1.00 96.62 160 TYR A O 1
ATOM 1287 N N . THR A 1 161 ? -10.504 7.431 4.014 1.00 95.00 161 THR A N 1
ATOM 1288 C CA . THR A 1 161 ? -11.561 7.199 4.999 1.00 95.00 161 THR A CA 1
ATOM 1289 C C . THR A 1 161 ? -12.880 6.905 4.300 1.00 95.00 161 THR A C 1
ATOM 1291 O O . THR A 1 161 ? -13.278 7.641 3.400 1.00 95.00 161 THR A O 1
ATOM 1294 N N . ILE A 1 162 ? -13.574 5.862 4.757 1.00 92.00 162 ILE A N 1
ATOM 1295 C CA . ILE A 1 162 ? -14.913 5.467 4.299 1.00 92.00 162 ILE A CA 1
ATOM 1296 C C . ILE A 1 162 ? -15.814 5.159 5.507 1.00 92.00 162 ILE A C 1
ATOM 1298 O O . ILE A 1 162 ? -15.307 4.741 6.552 1.00 92.00 162 ILE A O 1
ATOM 1302 N N . ALA A 1 163 ? -17.124 5.399 5.389 1.00 82.44 163 ALA A N 1
ATOM 1303 C CA . ALA A 1 163 ? -18.125 5.275 6.460 1.00 82.44 163 ALA A CA 1
ATOM 1304 C C . ALA A 1 163 ? -19.367 4.476 6.033 1.00 82.44 163 ALA A C 1
ATOM 1306 O O . ALA A 1 163 ? -19.550 4.303 4.808 1.00 82.44 163 ALA A O 1
#

Foldseek 3Di:
DPVVVVVVVVVVVVVVVVVVVVVVPVPPDDDDDDDDQCPPHCVQKDKDWFFDADPVVRGTWDWDWDWDQPDGPDDRIDIDTDTDPPDDDMDIDIDHDDDDDPPDDDKDKDKDKAADQAADPPDQPDFDWDADDPDDDDGPVRIDTQGTRRNDHTIDMTMDMDD

Solvent-accessible surface area (backbone atoms only — not comparable to full-atom values): 10458 Å² total; per-residue (Å²): 138,63,69,70,57,54,55,52,53,55,54,50,54,52,50,52,50,51,52,48,50,54,50,45,59,72,67,49,80,76,89,81,84,89,84,85,60,42,78,82,50,64,78,78,48,44,81,52,67,37,65,39,73,29,83,91,80,75,44,62,48,58,66,51,78,44,84,34,67,88,65,48,100,53,86,61,22,27,79,43,81,47,71,51,75,86,56,61,88,59,43,75,49,74,46,71,89,78,93,72,71,82,97,60,92,62,72,51,76,51,71,51,74,48,73,19,97,50,55,38,94,88,57,83,83,45,71,36,67,51,74,88,71,97,62,82,80,73,53,63,85,63,43,42,80,76,48,56,49,25,67,45,60,42,77,44,79,48,75,49,74,52,110